Protein AF-A0A2S0RS93-F1 (afdb_monomer_lite)

Organism: NCBI:txid29507

Sequence (144 aa):
AGWAVIMDFFNPFSQIWYHALFYFVIYTTLIIFFAYFYTAIQFNPAELAENLKKYGGFIPGIRPGSHTKEYIEKVLNRITLPGAMFLAGLALAPYIIIKFLDLSSNSGGGSLVYTFGGTSLLIMVGVALETLKQIESQLLMRNY

pLDDT: mean 77.92, std 14.21, range [40.06, 94.56]

Foldseek 3Di:
DVVVVVVLLLDCPRPDPVSVVVNLVVLLVVLLVVLVVVLCVVDPLQVVLVVCVVVVHDDPPADRHPRSSVVVVVVSVVVSVVVSVVVSVLQCVLVVVCVVVVLVDDDDCSVVCVVCGHPVVVVVVVVVVVVVVVVVVVVVVVVD

InterPro domains:
  IPR002208 SecY/SEC61-alpha family [PF00344] (9-132)
  IPR002208 SecY/SEC61-alpha family [PTHR10906] (7-136)
  IPR023201 SecY domain superfamily [G3DSA:1.10.3370.10] (1-144)
  IPR023201 SecY domain superfamily [SSF103491] (13-139)

Structure (mmCIF, N/CA/C/O backbone):
data_AF-A0A2S0RS93-F1
#
_entry.id   AF-A0A2S0RS93-F1
#
loop_
_atom_site.group_PDB
_atom_site.id
_atom_site.type_symbol
_atom_site.label_atom_id
_atom_site.label_alt_id
_atom_site.label_comp_id
_atom_site.label_asym_id
_atom_site.label_entity_id
_atom_site.label_seq_id
_atom_site.pdbx_PDB_ins_code
_atom_site.Cartn_x
_atom_site.Cartn_y
_atom_site.Cartn_z
_atom_site.occupancy
_atom_site.B_iso_or_equiv
_atom_site.auth_seq_id
_atom_site.auth_comp_id
_atom_site.auth_asym_id
_atom_site.auth_atom_id
_atom_site.pdbx_PDB_model_num
ATOM 1 N N . ALA A 1 1 ? 21.939 -20.697 -26.285 1.00 57.50 1 ALA A N 1
ATOM 2 C CA . ALA A 1 1 ? 20.789 -20.168 -27.050 1.00 57.50 1 ALA A CA 1
ATOM 3 C C . ALA A 1 1 ? 19.521 -20.020 -26.193 1.00 57.50 1 ALA A C 1
ATOM 5 O O . ALA A 1 1 ? 18.972 -18.933 -26.181 1.00 57.50 1 ALA A O 1
ATOM 6 N N . GLY A 1 2 ? 19.082 -21.035 -25.429 1.00 65.12 2 GLY A N 1
ATOM 7 C CA . GLY A 1 2 ? 17.804 -20.978 -24.683 1.00 65.12 2 GLY A CA 1
ATOM 8 C C . GLY A 1 2 ? 17.683 -19.892 -23.598 1.00 65.12 2 GLY A C 1
ATOM 9 O O . GLY A 1 2 ? 16.643 -19.256 -23.493 1.00 65.12 2 GLY A O 1
ATOM 10 N N . TRP A 1 3 ? 18.752 -19.610 -22.844 1.00 58.72 3 TRP A N 1
ATOM 11 C CA . TRP A 1 3 ? 18.740 -18.574 -21.797 1.00 58.72 3 TRP A CA 1
ATOM 12 C C . TRP A 1 3 ? 18.515 -17.150 -22.323 1.00 58.72 3 TRP A C 1
ATOM 14 O O . TRP A 1 3 ? 17.878 -16.352 -21.647 1.00 58.72 3 TRP A O 1
ATOM 24 N N . ALA A 1 4 ? 18.981 -16.839 -23.536 1.00 64.44 4 ALA A N 1
ATOM 25 C CA . ALA A 1 4 ? 18.767 -15.531 -24.155 1.00 64.44 4 ALA A CA 1
ATOM 26 C C . ALA A 1 4 ? 17.297 -15.326 -24.557 1.00 64.44 4 ALA A C 1
ATOM 28 O O . ALA A 1 4 ? 16.749 -14.258 -24.334 1.00 64.44 4 ALA A O 1
ATOM 29 N N . VAL A 1 5 ? 16.632 -16.380 -25.046 1.00 64.12 5 VAL A N 1
ATOM 30 C CA . VAL A 1 5 ? 15.200 -16.342 -25.398 1.00 64.12 5 VAL A CA 1
ATOM 31 C C . VAL A 1 5 ? 14.333 -16.137 -24.155 1.00 64.12 5 VAL A C 1
ATOM 33 O O . VAL A 1 5 ? 13.355 -15.400 -24.198 1.00 64.12 5 VAL A O 1
ATOM 36 N N . ILE A 1 6 ? 14.709 -16.756 -23.031 1.00 62.94 6 ILE A N 1
ATOM 37 C CA . ILE A 1 6 ? 14.033 -16.548 -21.744 1.00 62.94 6 ILE A CA 1
ATOM 38 C C . ILE A 1 6 ? 14.220 -15.096 -21.286 1.00 62.94 6 ILE A C 1
ATOM 40 O O . ILE A 1 6 ? 13.247 -14.442 -20.927 1.00 62.94 6 ILE A O 1
ATOM 44 N N . MET A 1 7 ? 15.443 -14.565 -21.350 1.00 63.34 7 MET A N 1
ATOM 45 C CA . MET A 1 7 ? 15.711 -13.166 -20.998 1.00 63.34 7 MET A CA 1
ATOM 46 C C . MET A 1 7 ? 14.948 -12.180 -21.895 1.00 63.34 7 MET A C 1
ATOM 48 O O . MET A 1 7 ? 14.391 -11.215 -21.381 1.00 63.34 7 MET A O 1
ATOM 52 N N . ASP A 1 8 ? 14.851 -12.444 -23.201 1.00 62.16 8 ASP A N 1
ATOM 53 C CA . ASP A 1 8 ? 14.089 -11.614 -24.145 1.00 62.16 8 ASP A CA 1
ATOM 54 C C . ASP A 1 8 ? 12.574 -11.686 -23.913 1.00 62.16 8 ASP A C 1
ATOM 56 O O . ASP A 1 8 ? 11.869 -10.696 -24.119 1.00 62.16 8 ASP A O 1
ATOM 60 N N . PHE A 1 9 ? 12.062 -12.828 -23.446 1.00 60.66 9 PHE A N 1
ATOM 61 C CA . PHE A 1 9 ? 10.652 -12.994 -23.089 1.00 60.66 9 PHE A CA 1
ATOM 62 C C . PHE A 1 9 ? 10.271 -12.210 -21.823 1.00 60.66 9 PHE A C 1
ATOM 64 O O . PHE A 1 9 ? 9.172 -11.665 -21.741 1.00 60.66 9 PHE A O 1
ATOM 71 N N . PHE A 1 10 ? 11.187 -12.107 -20.854 1.00 60.75 10 PHE A N 1
ATOM 72 C CA . PHE A 1 10 ? 11.000 -11.329 -19.623 1.00 60.75 10 PHE A CA 1
ATOM 73 C C . PHE A 1 10 ? 11.491 -9.878 -19.733 1.00 60.75 10 PHE A C 1
ATOM 75 O O . PHE A 1 10 ? 11.552 -9.183 -18.721 1.00 60.75 10 PHE A O 1
ATOM 82 N N . ASN A 1 11 ? 11.831 -9.400 -20.934 1.00 61.53 11 ASN A N 1
ATOM 83 C CA . ASN A 1 11 ? 12.332 -8.045 -21.119 1.00 61.53 11 ASN A CA 1
ATOM 84 C C . ASN A 1 11 ? 11.179 -7.038 -21.357 1.00 61.53 11 ASN A C 1
ATOM 86 O O . ASN A 1 11 ? 10.555 -7.059 -22.429 1.00 61.53 11 ASN A O 1
ATOM 90 N N . PRO A 1 12 ? 10.924 -6.102 -20.419 1.00 59.16 12 PRO A N 1
ATOM 91 C CA . PRO A 1 12 ? 9.889 -5.071 -20.557 1.00 59.16 12 PRO A CA 1
ATOM 92 C C . PRO A 1 12 ? 10.198 -4.021 -21.641 1.00 59.16 12 PRO A C 1
ATOM 94 O O . PRO A 1 12 ? 9.307 -3.259 -22.021 1.00 59.16 12 PRO A O 1
ATOM 97 N N . PHE A 1 13 ? 11.429 -3.994 -22.163 1.00 58.19 13 PHE A N 1
ATOM 98 C CA . PHE A 1 13 ? 11.888 -3.106 -23.238 1.00 58.19 13 PHE A CA 1
ATOM 99 C C . PHE A 1 13 ? 12.036 -3.818 -24.594 1.00 58.19 13 PHE A C 1
ATOM 101 O O . PHE A 1 13 ? 12.618 -3.260 -25.524 1.00 58.19 13 PHE A O 1
ATOM 108 N N . SER A 1 14 ? 11.529 -5.049 -24.735 1.00 59.25 14 SER A N 1
ATOM 109 C CA . SER A 1 14 ? 11.558 -5.743 -26.027 1.00 59.25 14 SER A CA 1
ATOM 110 C C . SER A 1 14 ? 10.720 -4.997 -27.082 1.00 59.25 14 SER A C 1
ATOM 112 O O . SER A 1 14 ? 9.616 -4.523 -26.817 1.00 59.25 14 SER A O 1
ATOM 114 N N . GLN A 1 15 ? 11.239 -4.912 -28.313 1.00 57.59 15 GLN A N 1
ATOM 115 C CA . GLN A 1 15 ? 10.589 -4.258 -29.467 1.00 57.59 15 GLN A CA 1
ATOM 116 C C . GLN A 1 15 ? 9.306 -4.987 -29.935 1.00 57.59 15 GLN A C 1
ATOM 118 O O . GLN A 1 15 ? 8.586 -4.515 -30.814 1.00 57.59 15 GLN A O 1
ATOM 123 N N . ILE A 1 16 ? 9.008 -6.155 -29.352 1.00 61.47 16 ILE A N 1
ATOM 124 C CA . ILE A 1 16 ? 7.870 -7.013 -29.686 1.00 61.47 16 ILE A CA 1
ATOM 125 C C . ILE A 1 16 ? 6.766 -6.772 -28.649 1.00 61.47 16 ILE A C 1
ATOM 127 O O . ILE A 1 16 ? 6.814 -7.273 -27.527 1.00 61.47 16 ILE A O 1
ATOM 131 N N . TRP A 1 17 ? 5.735 -6.024 -29.045 1.00 58.16 17 TRP A N 1
ATOM 132 C CA . TRP A 1 17 ? 4.641 -5.571 -28.175 1.00 58.16 17 TRP A CA 1
ATOM 133 C C . TRP A 1 17 ? 3.927 -6.689 -27.388 1.00 58.16 17 TRP A C 1
ATOM 135 O O . TRP A 1 17 ? 3.468 -6.449 -26.272 1.00 58.16 17 TRP A O 1
ATOM 145 N N . TYR A 1 18 ? 3.873 -7.915 -27.923 1.00 63.97 18 TYR A N 1
ATOM 146 C CA . TYR A 1 18 ? 3.248 -9.062 -27.252 1.00 63.97 18 TYR A CA 1
ATOM 147 C C . TYR A 1 18 ? 4.013 -9.539 -26.005 1.00 63.97 18 TYR A C 1
ATOM 149 O O . TYR A 1 18 ? 3.377 -9.903 -25.017 1.00 63.97 18 TYR A O 1
ATOM 157 N N . HIS A 1 19 ? 5.351 -9.498 -26.002 1.00 67.62 19 HIS A N 1
ATOM 158 C CA . HIS A 1 19 ? 6.151 -9.924 -24.844 1.00 67.62 19 HIS A CA 1
ATOM 159 C C . HIS A 1 19 ? 6.073 -8.903 -23.701 1.00 67.62 19 HIS A C 1
ATOM 161 O O . HIS A 1 19 ? 5.880 -9.276 -22.545 1.00 67.62 19 HIS A O 1
ATOM 167 N N . ALA A 1 20 ? 6.108 -7.607 -24.028 1.00 66.12 20 ALA A N 1
ATOM 168 C CA . ALA A 1 20 ? 5.965 -6.539 -23.041 1.00 66.12 20 ALA A CA 1
ATOM 169 C C . ALA A 1 20 ? 4.584 -6.554 -22.354 1.00 66.12 20 ALA A C 1
ATOM 171 O O . ALA A 1 20 ? 4.502 -6.423 -21.133 1.00 66.12 20 ALA A O 1
ATOM 172 N N . LEU A 1 21 ? 3.494 -6.761 -23.108 1.00 71.81 21 LEU A N 1
ATOM 173 C CA . LEU A 1 21 ? 2.149 -6.877 -22.527 1.00 71.81 21 LEU A CA 1
ATOM 174 C C . LEU A 1 21 ? 2.015 -8.102 -21.618 1.00 71.81 21 LEU A C 1
ATOM 176 O O . LEU A 1 21 ? 1.443 -7.992 -20.535 1.00 71.81 21 LEU A O 1
ATOM 180 N N . PHE A 1 22 ? 2.567 -9.248 -22.020 1.00 78.44 22 PHE A N 1
ATOM 181 C CA . PHE A 1 22 ? 2.538 -10.460 -21.202 1.00 78.44 22 PHE A CA 1
ATOM 182 C C . PHE A 1 22 ? 3.304 -10.282 -19.882 1.00 78.44 22 PHE A C 1
ATOM 184 O O . PHE A 1 22 ? 2.791 -10.641 -18.820 1.00 78.44 22 PHE A O 1
ATOM 191 N N . TYR A 1 23 ? 4.482 -9.646 -19.933 1.00 77.31 23 TYR A N 1
ATOM 192 C CA . TYR A 1 23 ? 5.253 -9.284 -18.744 1.00 77.31 23 TYR A CA 1
ATOM 193 C C . TYR A 1 23 ? 4.446 -8.385 -17.801 1.00 77.31 23 TYR A C 1
ATOM 195 O O . TYR A 1 23 ? 4.324 -8.697 -16.618 1.00 77.31 23 TYR A O 1
ATOM 203 N N . PHE A 1 24 ? 3.840 -7.306 -18.310 1.00 79.12 24 PHE A N 1
ATOM 204 C CA . PHE A 1 24 ? 3.055 -6.394 -17.476 1.00 79.12 24 PHE A CA 1
ATOM 205 C C . PHE A 1 24 ? 1.830 -7.068 -16.854 1.00 79.12 24 PHE A C 1
ATOM 207 O O . PHE A 1 24 ? 1.569 -6.865 -15.672 1.00 79.12 24 PHE A O 1
ATOM 214 N N . VAL A 1 25 ? 1.115 -7.913 -17.600 1.00 85.06 2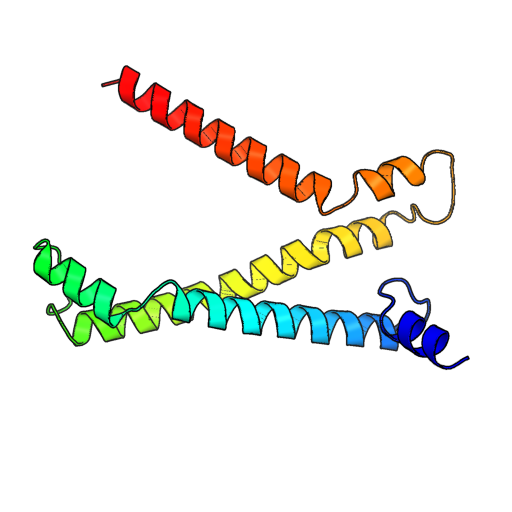5 VAL A N 1
ATOM 215 C CA . VAL A 1 25 ? -0.055 -8.636 -17.078 1.00 85.06 25 VAL A CA 1
ATOM 216 C C . VAL A 1 25 ? 0.341 -9.603 -15.963 1.00 85.06 25 VAL A C 1
ATOM 218 O O . VAL A 1 25 ? -0.300 -9.608 -14.908 1.00 85.06 25 VAL A O 1
ATOM 221 N N . ILE A 1 26 ? 1.406 -10.389 -16.152 1.00 87.06 26 ILE A N 1
ATOM 222 C CA . ILE A 1 26 ? 1.909 -11.294 -15.109 1.00 87.06 26 ILE A CA 1
ATOM 223 C C . ILE A 1 26 ? 2.393 -10.502 -13.900 1.00 87.06 26 ILE A C 1
ATOM 225 O O . ILE A 1 26 ? 2.028 -10.833 -12.773 1.00 87.06 26 ILE A O 1
ATOM 229 N N . TYR A 1 27 ? 3.169 -9.442 -14.121 1.00 83.56 27 TYR A N 1
ATOM 230 C CA . TYR A 1 27 ? 3.735 -8.627 -13.054 1.00 83.56 27 TYR A CA 1
ATOM 231 C C . TYR A 1 27 ? 2.639 -7.953 -12.217 1.00 83.56 27 TYR A C 1
ATOM 233 O O . TYR A 1 27 ? 2.635 -8.074 -10.993 1.00 83.56 27 TYR A O 1
ATOM 241 N N . THR A 1 28 ? 1.641 -7.334 -12.854 1.00 87.31 28 THR A N 1
ATOM 242 C CA . THR A 1 28 ? 0.482 -6.744 -12.168 1.00 87.31 28 THR A CA 1
ATOM 243 C C . THR A 1 28 ? -0.351 -7.791 -11.432 1.00 87.31 28 THR A C 1
ATOM 245 O O . THR A 1 28 ? -0.740 -7.557 -10.288 1.00 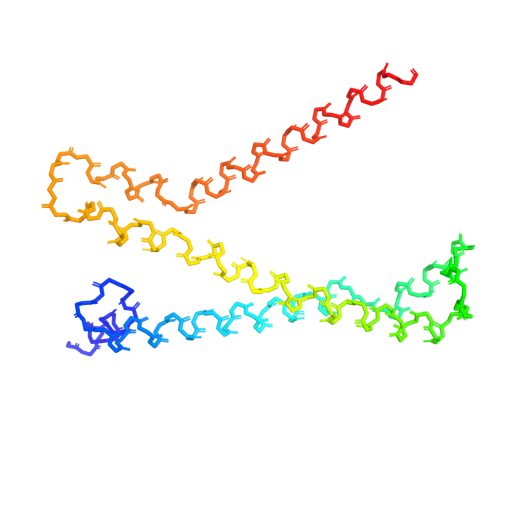87.31 28 THR A O 1
ATOM 248 N N . THR A 1 29 ? -0.600 -8.955 -12.039 1.00 90.75 29 THR A N 1
ATOM 249 C CA . THR A 1 29 ? -1.349 -10.042 -11.383 1.00 90.75 29 THR A CA 1
ATOM 250 C C . THR A 1 29 ? -0.621 -10.532 -10.136 1.00 90.75 29 THR A C 1
ATOM 252 O O . THR A 1 29 ? -1.240 -10.707 -9.086 1.00 90.75 29 THR A O 1
ATOM 255 N N . LEU A 1 30 ? 0.700 -10.697 -10.225 1.00 91.25 30 LEU A N 1
ATOM 256 C CA . LEU A 1 30 ? 1.532 -11.124 -9.109 1.00 91.25 30 LEU A CA 1
ATOM 257 C C . LEU A 1 30 ? 1.515 -10.079 -7.982 1.00 91.25 30 LEU A C 1
ATOM 259 O O . LEU A 1 30 ? 1.339 -10.443 -6.822 1.00 91.25 30 LEU A O 1
ATOM 263 N N . ILE A 1 31 ? 1.598 -8.786 -8.316 1.00 90.00 31 ILE A N 1
ATOM 264 C CA . ILE A 1 31 ? 1.481 -7.693 -7.338 1.00 90.00 31 ILE A CA 1
ATOM 265 C C . ILE A 1 31 ? 0.130 -7.737 -6.620 1.00 90.00 31 ILE A C 1
ATOM 267 O O . ILE A 1 31 ? 0.096 -7.668 -5.392 1.00 90.00 31 ILE A O 1
ATOM 271 N N . ILE A 1 32 ? -0.978 -7.879 -7.353 1.00 90.50 32 ILE A N 1
ATOM 272 C CA . ILE A 1 32 ? -2.317 -7.940 -6.752 1.00 90.50 32 ILE A CA 1
ATOM 273 C C . ILE A 1 32 ? -2.440 -9.170 -5.847 1.00 90.50 32 ILE A C 1
ATOM 275 O O . ILE A 1 32 ? -2.908 -9.049 -4.715 1.00 90.50 32 ILE A O 1
ATOM 279 N N . PHE A 1 33 ? -1.970 -10.332 -6.302 1.00 92.62 33 PHE A N 1
ATOM 280 C CA . PHE A 1 33 ? -1.980 -11.561 -5.512 1.00 92.62 33 PHE A CA 1
ATOM 281 C C . PHE A 1 33 ? -1.206 -11.403 -4.196 1.00 92.62 33 PHE A C 1
ATOM 283 O O . PHE A 1 33 ? -1.748 -11.672 -3.122 1.00 92.62 33 PHE A O 1
ATOM 290 N N . PHE A 1 34 ? 0.032 -10.907 -4.255 1.00 91.19 34 PHE A N 1
ATOM 291 C CA . PHE A 1 34 ? 0.845 -10.703 -3.056 1.00 91.19 34 PHE A CA 1
ATOM 292 C C . PHE A 1 34 ? 0.302 -9.600 -2.149 1.00 91.19 34 PHE A C 1
ATOM 294 O O . PHE A 1 34 ? 0.404 -9.731 -0.934 1.00 91.19 34 PHE A O 1
ATOM 301 N N . ALA A 1 35 ? -0.316 -8.549 -2.692 1.00 90.56 35 ALA A N 1
ATOM 302 C CA . ALA A 1 35 ? -0.957 -7.515 -1.883 1.00 90.56 35 ALA A CA 1
ATOM 303 C C . ALA A 1 35 ? -2.132 -8.084 -1.065 1.00 90.56 35 ALA A C 1
ATOM 305 O O . ALA A 1 35 ? -2.236 -7.826 0.138 1.00 90.56 35 ALA A O 1
ATOM 306 N N . TYR A 1 36 ? -2.983 -8.914 -1.677 1.00 89.94 36 TYR A N 1
ATOM 307 C CA . TYR A 1 36 ? -4.058 -9.615 -0.964 1.00 89.94 36 TYR A CA 1
ATOM 308 C C . TYR A 1 36 ? -3.517 -10.593 0.079 1.00 89.94 36 TYR A C 1
ATOM 310 O O . TYR A 1 36 ? -3.996 -10.624 1.211 1.00 89.94 36 TYR A O 1
ATOM 318 N N . PHE A 1 37 ? -2.486 -11.356 -0.274 1.00 89.94 37 PHE A N 1
ATOM 319 C CA . PHE A 1 37 ? -1.874 -12.311 0.642 1.00 89.94 37 PHE A CA 1
ATOM 320 C C . PHE A 1 37 ? -1.223 -11.622 1.852 1.00 89.94 37 PHE A C 1
ATOM 322 O O . PHE A 1 37 ? -1.458 -12.012 2.995 1.00 89.94 37 PHE A O 1
ATOM 329 N N . TYR A 1 38 ? -0.460 -10.552 1.616 1.00 90.56 38 TYR A N 1
ATOM 330 C CA . TYR A 1 38 ? 0.183 -9.768 2.668 1.00 90.56 38 TYR A CA 1
ATOM 331 C C . TYR A 1 38 ? -0.843 -9.114 3.597 1.00 90.56 38 TYR A C 1
ATOM 333 O O . TYR A 1 38 ? -0.712 -9.207 4.815 1.00 90.56 38 TYR A O 1
ATOM 341 N N . THR A 1 39 ? -1.896 -8.502 3.043 1.00 89.25 39 THR A N 1
ATOM 342 C CA . THR A 1 39 ? -2.948 -7.878 3.861 1.00 89.25 39 THR A CA 1
ATOM 343 C C . THR A 1 39 ? -3.704 -8.891 4.721 1.00 89.25 39 THR A C 1
ATOM 345 O O . THR A 1 39 ? -3.968 -8.593 5.883 1.00 89.25 39 THR A O 1
ATOM 348 N N . ALA A 1 40 ? -3.987 -10.093 4.212 1.00 86.62 40 ALA A N 1
ATOM 349 C CA . ALA A 1 40 ? -4.656 -11.144 4.980 1.00 86.62 40 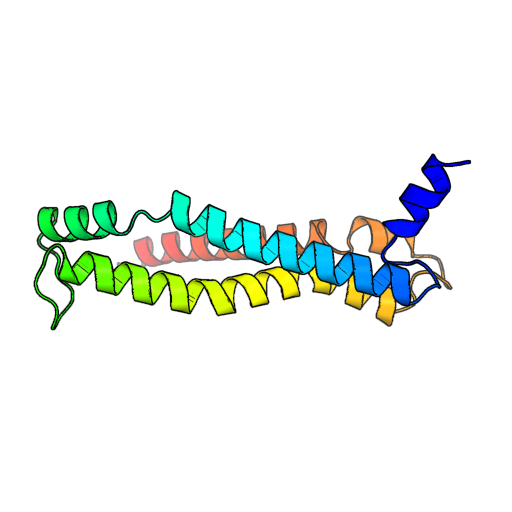ALA A CA 1
ATOM 350 C C . ALA A 1 40 ? -3.801 -11.700 6.134 1.00 86.62 40 ALA A C 1
ATOM 352 O O . ALA A 1 40 ? -4.340 -12.025 7.190 1.00 86.62 40 ALA A O 1
ATOM 353 N N . ILE A 1 41 ? -2.478 -11.802 5.952 1.00 89.06 41 ILE A N 1
ATOM 354 C CA . ILE A 1 41 ? -1.557 -12.251 7.011 1.00 89.06 41 ILE A CA 1
ATOM 355 C C . ILE A 1 41 ? -1.341 -11.155 8.054 1.00 89.06 41 ILE A C 1
ATOM 357 O O . ILE A 1 41 ? -1.354 -11.435 9.250 1.00 89.06 41 ILE A O 1
ATOM 361 N N . GLN A 1 42 ? -1.138 -9.915 7.610 1.00 89.00 42 GLN A N 1
ATOM 362 C CA . GLN A 1 42 ? -0.826 -8.798 8.498 1.00 89.00 42 GLN A CA 1
ATOM 363 C C . GLN A 1 42 ? -2.038 -8.361 9.332 1.00 89.00 42 GLN A C 1
ATOM 365 O O . GLN A 1 42 ? -1.884 -7.957 10.483 1.00 89.00 42 GLN A O 1
ATOM 370 N N . PHE A 1 43 ? -3.242 -8.420 8.757 1.00 87.81 43 PHE A N 1
ATOM 371 C CA . PHE A 1 43 ? -4.472 -7.983 9.408 1.00 87.81 43 PHE A CA 1
ATOM 372 C C . PHE A 1 43 ? -5.412 -9.163 9.615 1.00 87.81 43 PHE A C 1
ATOM 374 O O . PHE A 1 43 ? -6.228 -9.473 8.751 1.00 87.81 43 PHE A O 1
ATOM 381 N N . ASN A 1 44 ? -5.347 -9.785 10.793 1.00 89.56 44 ASN A N 1
ATOM 382 C CA . ASN A 1 44 ? -6.316 -10.798 11.198 1.00 89.56 44 ASN A CA 1
ATOM 383 C C . ASN A 1 44 ? -7.611 -10.123 11.710 1.00 89.56 44 ASN A C 1
ATOM 385 O O . ASN A 1 44 ? -7.606 -9.556 12.809 1.00 89.56 44 ASN A O 1
ATOM 389 N N . PRO A 1 45 ? -8.745 -10.185 10.977 1.00 87.56 45 PRO A N 1
ATOM 390 C CA . PRO A 1 45 ? -9.978 -9.492 11.366 1.00 87.56 45 PRO A CA 1
ATOM 391 C C . PRO A 1 45 ? -10.570 -10.026 12.674 1.00 87.56 45 PRO A C 1
ATOM 393 O O . PRO A 1 45 ? -11.247 -9.290 13.393 1.00 87.56 45 PRO A O 1
ATOM 396 N N . ALA A 1 46 ? -10.331 -11.307 12.982 1.00 89.38 46 ALA A N 1
ATOM 397 C CA . ALA A 1 46 ? -10.820 -11.928 14.208 1.00 89.38 46 ALA A CA 1
ATOM 398 C C . ALA A 1 46 ? -10.086 -11.367 15.429 1.00 89.38 46 ALA A C 1
ATOM 400 O O . ALA A 1 46 ? -10.725 -10.941 16.389 1.00 89.38 46 ALA A O 1
ATOM 401 N N . GLU A 1 47 ? -8.760 -11.293 15.345 1.00 90.06 47 GLU A N 1
ATOM 402 C CA . GLU A 1 47 ? -7.914 -10.756 16.408 1.00 90.06 47 GLU A CA 1
ATOM 403 C C . GLU A 1 47 ? -8.155 -9.254 16.615 1.00 90.06 47 GLU A C 1
ATOM 405 O O . GLU A 1 47 ? -8.269 -8.787 17.745 1.00 90.06 47 GLU A O 1
ATOM 410 N N . LEU A 1 48 ? -8.333 -8.489 15.532 1.00 88.94 48 LEU A N 1
ATOM 411 C CA . LEU A 1 48 ? -8.699 -7.069 15.595 1.00 88.94 48 LEU A CA 1
ATOM 412 C C . LEU A 1 48 ? -10.036 -6.836 16.311 1.00 88.94 48 LEU A C 1
ATOM 414 O O . LEU A 1 48 ? -10.138 -5.947 17.158 1.00 88.94 48 LEU A O 1
ATOM 418 N N . ALA A 1 49 ? -11.058 -7.634 15.994 1.00 87.88 49 ALA A N 1
ATOM 419 C CA . ALA A 1 49 ? -12.365 -7.537 16.641 1.00 87.88 49 ALA A CA 1
ATOM 420 C C . ALA A 1 49 ? -12.305 -7.917 18.132 1.00 87.88 49 ALA A C 1
ATOM 422 O O . ALA A 1 49 ? -12.972 -7.289 18.960 1.00 87.88 49 ALA A O 1
ATOM 423 N N . GLU A 1 50 ? -11.500 -8.921 18.484 1.00 89.44 50 GLU A N 1
ATOM 424 C CA . GLU A 1 50 ? -11.302 -9.344 19.870 1.00 89.44 50 GLU A CA 1
ATOM 425 C C . GLU A 1 50 ? -10.518 -8.305 20.678 1.00 89.44 50 GLU A C 1
ATOM 427 O O . GLU A 1 50 ? -10.935 -7.943 21.782 1.00 89.44 50 GLU A O 1
ATOM 432 N N . ASN A 1 51 ? -9.452 -7.748 20.098 1.00 90.00 51 ASN A N 1
ATOM 433 C CA . ASN A 1 51 ? -8.696 -6.650 20.689 1.00 90.00 51 ASN A CA 1
ATOM 434 C C . ASN A 1 51 ? -9.599 -5.436 20.938 1.00 90.00 51 ASN A C 1
ATOM 436 O O . ASN A 1 51 ? -9.630 -4.933 22.058 1.00 90.00 51 ASN A O 1
ATOM 440 N N . LEU A 1 52 ? -10.412 -5.014 19.962 1.00 87.75 52 LEU A N 1
ATOM 441 C CA . LEU A 1 52 ? -11.370 -3.914 20.153 1.00 87.75 52 LEU A CA 1
ATOM 442 C C . LEU A 1 52 ? -12.292 -4.159 21.352 1.00 87.75 52 LEU A C 1
ATOM 444 O O . LEU A 1 52 ? -12.405 -3.299 22.224 1.00 87.75 52 LEU A O 1
ATOM 448 N N . LYS A 1 53 ? -12.871 -5.361 21.452 1.00 85.25 53 LYS A N 1
ATOM 449 C CA . LYS A 1 53 ? -13.719 -5.743 22.587 1.00 85.25 53 LYS A CA 1
ATOM 450 C C . LYS A 1 53 ? -12.954 -5.706 23.917 1.00 85.25 53 LYS A C 1
ATOM 452 O O . LYS A 1 53 ? -13.496 -5.222 24.909 1.00 85.25 53 LYS A O 1
ATOM 457 N N . LYS A 1 54 ? -11.712 -6.203 23.949 1.00 87.19 54 LYS A N 1
ATOM 458 C CA . LYS A 1 54 ? -10.858 -6.253 25.150 1.00 87.19 54 LYS A CA 1
ATOM 459 C C . LYS A 1 54 ? -10.443 -4.862 25.639 1.00 87.19 54 LYS A C 1
ATOM 461 O O . LYS A 1 54 ? -10.390 -4.641 26.844 1.00 87.19 54 LYS A O 1
ATOM 466 N N . TYR A 1 55 ? -10.193 -3.929 24.724 1.00 87.69 55 TYR A N 1
ATOM 467 C CA . TYR A 1 55 ? -9.846 -2.537 25.036 1.00 87.69 55 TYR A CA 1
ATOM 468 C C . TYR A 1 55 ? -11.076 -1.630 25.251 1.00 87.69 55 TYR A C 1
ATOM 470 O O . TYR A 1 55 ? -10.927 -0.417 25.363 1.00 87.69 55 TYR A O 1
ATOM 478 N N . GLY A 1 56 ? -12.292 -2.191 25.314 1.00 83.69 56 GLY A N 1
ATOM 479 C CA . GLY A 1 56 ? -13.534 -1.432 25.516 1.00 83.69 56 GLY A CA 1
ATOM 480 C C . GLY A 1 56 ? -13.979 -0.598 24.306 1.00 83.69 56 GLY A C 1
ATOM 481 O O . GLY A 1 56 ? -14.909 0.199 24.420 1.00 83.69 56 GLY A O 1
ATOM 482 N N . GLY A 1 57 ? -13.340 -0.777 23.149 1.00 84.62 57 GLY A N 1
ATOM 483 C CA . GLY A 1 57 ? -13.694 -0.122 21.895 1.00 84.62 57 GLY A CA 1
ATOM 484 C C . GLY A 1 57 ? -14.816 -0.856 21.158 1.00 84.62 57 GLY A C 1
ATOM 485 O O . GLY A 1 57 ? -14.909 -2.084 21.171 1.00 84.62 57 GLY A O 1
ATOM 486 N N . PHE A 1 58 ? -15.674 -0.108 20.468 1.00 85.50 58 PHE A N 1
ATOM 487 C CA . PHE A 1 58 ? -16.702 -0.673 19.598 1.00 85.50 58 PHE A CA 1
ATOM 488 C C . PHE A 1 58 ? -16.923 0.211 18.375 1.00 85.50 58 PHE A C 1
ATOM 490 O O . PHE A 1 58 ? -16.749 1.427 18.424 1.00 85.50 58 PHE A O 1
ATOM 497 N N . ILE A 1 59 ? -17.316 -0.414 17.266 1.00 83.94 59 ILE A N 1
ATOM 498 C CA . ILE A 1 59 ? -17.699 0.305 16.051 1.00 83.94 59 ILE A CA 1
ATOM 499 C C . ILE A 1 59 ? -19.169 0.730 16.211 1.00 83.94 59 ILE A C 1
ATOM 501 O O . ILE A 1 59 ? -20.019 -0.145 16.414 1.00 83.94 59 ILE A O 1
ATOM 505 N N . PRO A 1 60 ? -19.499 2.034 16.139 1.00 79.12 60 PRO A N 1
ATOM 506 C CA . PRO A 1 60 ? -20.876 2.505 16.260 1.00 79.12 60 PRO A CA 1
ATOM 507 C C . PRO A 1 60 ? -21.805 1.792 15.269 1.00 79.12 60 PRO A C 1
ATOM 509 O O . PRO A 1 60 ? -21.495 1.679 14.086 1.00 79.12 60 PRO A O 1
ATOM 512 N N . GLY A 1 61 ? -22.946 1.297 15.754 1.00 82.75 61 GLY A N 1
ATOM 513 C CA . GLY A 1 61 ? -23.944 0.604 14.930 1.00 82.75 61 GLY A CA 1
ATOM 514 C C . GLY A 1 61 ? -23.715 -0.899 14.719 1.00 82.75 61 GLY A C 1
ATOM 515 O O . GLY A 1 61 ? -24.559 -1.540 14.095 1.00 82.75 61 GLY A O 1
ATOM 516 N N . ILE A 1 62 ? -22.640 -1.493 15.256 1.00 84.00 62 ILE A N 1
ATOM 517 C CA . ILE A 1 62 ? -22.325 -2.923 15.089 1.00 84.00 62 ILE A CA 1
ATOM 518 C C . ILE A 1 62 ? -22.102 -3.570 16.458 1.00 84.00 62 ILE A C 1
ATOM 520 O O . ILE A 1 62 ? -21.332 -3.074 17.278 1.00 84.00 62 ILE A O 1
ATOM 524 N N . ARG A 1 63 ? -22.766 -4.702 16.719 1.00 84.06 63 ARG A N 1
ATOM 525 C CA . ARG A 1 63 ? -22.615 -5.430 17.988 1.00 84.06 63 ARG A CA 1
ATOM 526 C C . ARG A 1 63 ? -21.193 -6.021 18.095 1.00 84.06 63 ARG A C 1
ATOM 528 O O . ARG A 1 63 ? -20.781 -6.704 17.155 1.00 84.06 63 ARG A O 1
ATOM 535 N N . PRO A 1 64 ? -20.464 -5.808 19.209 1.00 80.50 64 PRO A N 1
ATOM 536 C CA . PRO A 1 64 ? -19.100 -6.314 19.383 1.00 80.50 64 PRO A CA 1
ATOM 537 C C . PRO A 1 64 ? -18.991 -7.839 19.246 1.00 80.50 64 PRO A C 1
ATOM 539 O O . PRO A 1 64 ? -19.801 -8.577 19.809 1.00 80.50 64 PRO A O 1
ATOM 542 N N . GLY A 1 65 ? -17.959 -8.315 18.542 1.00 83.50 65 GLY A N 1
ATOM 543 C CA . GLY A 1 65 ? -17.667 -9.742 18.348 1.00 83.50 65 GLY A CA 1
ATOM 544 C C . GLY A 1 65 ? -17.747 -10.167 16.880 1.00 83.50 65 GLY A C 1
ATOM 545 O O . GLY A 1 65 ? -17.082 -9.577 16.031 1.00 83.50 65 GLY A O 1
ATOM 546 N N . SER A 1 66 ? -18.564 -11.184 16.573 1.00 86.06 66 SER A N 1
ATOM 547 C CA . SER A 1 66 ? -18.647 -11.776 15.222 1.00 86.06 66 SER A CA 1
ATOM 548 C C . SER A 1 66 ? -19.036 -10.761 14.142 1.00 86.06 66 SER A C 1
ATOM 550 O O . SER A 1 66 ? -18.423 -10.727 13.080 1.00 86.06 66 SER A O 1
ATOM 552 N N . HIS A 1 67 ? -19.997 -9.877 14.428 1.00 88.12 67 HIS A N 1
ATOM 553 C CA . HIS A 1 67 ? -20.423 -8.853 13.468 1.00 88.12 67 HIS A CA 1
ATOM 554 C C . HIS A 1 67 ? -19.342 -7.788 13.222 1.00 88.12 67 HIS A C 1
ATOM 556 O O . HIS A 1 67 ? -19.242 -7.248 12.123 1.00 88.12 67 HIS A O 1
ATOM 562 N N . THR A 1 68 ? -18.500 -7.498 14.221 1.00 88.75 68 THR A N 1
ATOM 563 C CA . THR A 1 68 ? -17.338 -6.611 14.059 1.00 88.75 68 THR A CA 1
ATOM 564 C C . THR A 1 68 ? -16.284 -7.248 13.154 1.00 88.75 68 THR A C 1
ATOM 566 O O . THR A 1 68 ? -15.755 -6.563 12.283 1.00 88.75 68 THR A O 1
ATOM 569 N N . LYS A 1 69 ? -16.025 -8.555 13.302 1.00 89.88 69 LYS A N 1
ATOM 570 C CA . LYS A 1 69 ? -15.111 -9.305 12.426 1.00 89.88 69 LYS A CA 1
ATOM 571 C C . LYS A 1 69 ? -15.564 -9.248 10.964 1.00 89.88 69 LYS A C 1
ATOM 573 O O . LYS A 1 69 ? -14.780 -8.840 10.113 1.00 89.88 69 LYS A O 1
ATOM 578 N N . GLU A 1 70 ? -16.821 -9.602 10.686 1.00 90.69 70 GLU A N 1
ATOM 579 C CA . GLU A 1 70 ? -17.387 -9.580 9.323 1.00 90.69 70 GLU A CA 1
ATOM 580 C C . GLU A 1 70 ? -17.324 -8.184 8.697 1.00 90.69 70 GLU A C 1
ATOM 582 O O . GLU A 1 70 ? -17.027 -8.029 7.511 1.00 90.69 70 GLU A O 1
ATOM 587 N N . TYR A 1 71 ? -17.577 -7.148 9.499 1.00 91.06 71 TYR A N 1
ATOM 588 C CA . TYR A 1 71 ? -17.461 -5.772 9.040 1.00 91.06 71 TYR A CA 1
ATOM 589 C C . TYR A 1 71 ? -16.020 -5.410 8.670 1.00 91.06 71 TYR A C 1
ATOM 591 O O . TYR A 1 71 ? -15.787 -4.899 7.574 1.00 91.06 71 TYR A O 1
ATOM 599 N N . ILE A 1 72 ? -15.056 -5.700 9.549 1.00 90.50 72 ILE A N 1
ATOM 600 C CA . ILE A 1 72 ? -13.633 -5.431 9.301 1.00 90.50 72 ILE A CA 1
ATOM 601 C C . ILE A 1 72 ? -13.160 -6.189 8.059 1.00 90.50 72 ILE A C 1
ATOM 603 O O . ILE A 1 72 ? -12.502 -5.604 7.206 1.00 90.50 72 ILE A O 1
ATOM 607 N N . GLU A 1 73 ? -13.556 -7.449 7.901 1.00 91.38 73 GLU A N 1
ATOM 608 C CA . GLU A 1 73 ? -13.222 -8.266 6.733 1.00 91.38 73 GLU A CA 1
ATOM 609 C C . GLU A 1 73 ? -13.781 -7.670 5.430 1.00 91.38 73 GLU A C 1
ATOM 611 O O . GLU A 1 73 ? -13.065 -7.544 4.432 1.00 91.38 73 GLU A O 1
ATOM 616 N N . LYS A 1 74 ? -15.038 -7.210 5.439 1.00 91.06 74 LYS A N 1
ATOM 617 C CA . LYS A 1 74 ? -15.649 -6.539 4.282 1.00 91.06 74 LYS A CA 1
ATOM 618 C C . LYS A 1 74 ? -14.945 -5.225 3.936 1.00 91.06 74 LYS A C 1
ATOM 620 O O . LYS A 1 74 ? -14.776 -4.911 2.755 1.00 91.06 74 LYS A O 1
ATOM 625 N N . VAL A 1 75 ? -14.554 -4.454 4.949 1.00 91.56 75 VAL A N 1
ATOM 626 C CA . VAL A 1 75 ? -13.831 -3.188 4.777 1.00 91.56 75 VAL A CA 1
ATOM 627 C C . VAL A 1 75 ? -12.431 -3.440 4.222 1.00 91.56 75 VAL A C 1
ATOM 629 O O . VAL A 1 75 ? -12.071 -2.818 3.224 1.00 91.56 75 VAL A O 1
ATOM 632 N N . LEU A 1 76 ? -11.684 -4.388 4.794 1.00 90.50 76 LEU A N 1
ATOM 633 C CA . LEU A 1 76 ? -10.358 -4.780 4.313 1.00 90.50 76 LEU A CA 1
ATOM 634 C C . LEU A 1 76 ? -10.422 -5.199 2.844 1.00 90.50 76 LEU A C 1
ATOM 636 O O . LEU A 1 76 ? -9.734 -4.610 2.020 1.00 90.50 76 LEU A O 1
ATOM 640 N N . ASN A 1 77 ? -11.337 -6.097 2.475 1.00 90.06 77 ASN A N 1
ATOM 641 C CA . ASN A 1 77 ? -11.489 -6.534 1.084 1.00 90.06 77 ASN A CA 1
ATOM 642 C C . ASN A 1 77 ? -11.789 -5.383 0.108 1.00 90.06 77 ASN A C 1
ATOM 644 O O . ASN A 1 77 ? -11.302 -5.388 -1.026 1.00 90.06 77 ASN A O 1
ATOM 648 N N . ARG A 1 78 ? -12.571 -4.382 0.533 1.00 91.00 78 ARG A N 1
ATOM 649 C CA . ARG A 1 78 ? -12.922 -3.225 -0.303 1.00 91.00 78 ARG A CA 1
ATOM 650 C C . ARG A 1 78 ? -11.784 -2.208 -0.421 1.00 91.00 78 ARG A C 1
ATOM 652 O O . ARG A 1 78 ? -11.692 -1.561 -1.458 1.00 91.00 78 ARG A O 1
ATOM 659 N N . ILE A 1 79 ? -10.943 -2.058 0.602 1.00 92.25 79 ILE A N 1
ATOM 660 C CA . ILE A 1 79 ? -9.793 -1.137 0.586 1.00 92.25 79 ILE A CA 1
ATOM 661 C C . ILE A 1 79 ? -8.584 -1.778 -0.114 1.00 92.25 79 ILE A C 1
ATOM 663 O O . ILE A 1 79 ? -7.865 -1.093 -0.845 1.00 92.25 79 ILE A O 1
ATOM 667 N N . THR A 1 80 ? -8.386 -3.090 0.036 1.00 90.88 80 THR A N 1
ATOM 668 C CA . THR A 1 80 ? -7.271 -3.815 -0.588 1.00 90.88 80 THR A CA 1
ATOM 669 C C . THR A 1 80 ? -7.345 -3.786 -2.114 1.00 90.88 80 THR A C 1
ATOM 671 O O . THR A 1 80 ? -6.309 -3.661 -2.756 1.00 90.88 80 THR A O 1
ATOM 674 N N . LEU A 1 81 ? -8.540 -3.819 -2.717 1.00 88.62 81 LEU A N 1
ATOM 675 C CA . LEU A 1 81 ? -8.699 -3.806 -4.179 1.00 88.62 81 LEU A CA 1
ATOM 676 C C . LEU A 1 81 ? -8.119 -2.539 -4.854 1.00 88.62 81 LEU A C 1
ATOM 678 O O . LEU A 1 81 ? -7.229 -2.674 -5.698 1.00 88.62 81 LEU A O 1
ATOM 682 N N . PRO A 1 82 ? -8.541 -1.307 -4.495 1.00 91.75 82 PRO A N 1
ATOM 683 C CA . PRO A 1 82 ? -7.932 -0.089 -5.025 1.00 91.75 82 PRO A CA 1
ATOM 684 C C . PRO A 1 82 ? -6.487 0.102 -4.543 1.00 91.75 82 PRO A C 1
ATOM 686 O O . PRO A 1 82 ? -5.666 0.611 -5.303 1.00 91.75 82 PRO A O 1
ATOM 689 N N . GLY A 1 83 ? -6.144 -0.341 -3.325 1.00 89.88 83 GLY A N 1
ATOM 690 C CA . GLY A 1 83 ? -4.774 -0.267 -2.806 1.00 89.88 83 GLY A CA 1
ATOM 691 C C . GLY A 1 83 ? -3.783 -1.098 -3.624 1.00 89.88 83 GLY A C 1
ATOM 692 O O . GLY A 1 83 ? -2.729 -0.600 -4.015 1.00 89.88 83 GLY A O 1
ATOM 693 N N . ALA A 1 84 ? -4.145 -2.337 -3.959 1.00 89.19 84 ALA A N 1
ATOM 694 C CA . ALA A 1 84 ? -3.345 -3.220 -4.803 1.00 89.19 84 ALA A CA 1
ATOM 695 C C . ALA A 1 84 ? -3.212 -2.680 -6.236 1.00 89.19 84 ALA A C 1
ATOM 697 O O . ALA A 1 84 ? -2.131 -2.743 -6.821 1.00 89.19 84 ALA A O 1
ATOM 698 N N . MET A 1 85 ? -4.283 -2.096 -6.786 1.00 89.56 85 MET A N 1
ATOM 699 C CA . MET A 1 85 ? -4.256 -1.454 -8.104 1.00 89.56 85 MET A CA 1
ATOM 700 C C . MET A 1 85 ? -3.328 -0.229 -8.123 1.00 89.56 85 MET A C 1
ATOM 702 O O . MET A 1 85 ? -2.550 -0.058 -9.062 1.00 89.56 85 MET A O 1
ATOM 706 N N . PHE A 1 86 ? -3.352 0.589 -7.070 1.00 89.12 86 PHE A N 1
ATOM 707 C CA . PHE A 1 86 ? -2.438 1.720 -6.920 1.00 89.12 86 PHE A CA 1
ATOM 708 C C . PHE A 1 86 ? -0.979 1.264 -6.775 1.00 89.12 86 PHE A C 1
ATOM 710 O O . PHE A 1 86 ? -0.093 1.822 -7.423 1.00 89.12 86 PHE A O 1
ATOM 717 N N . LEU A 1 87 ? -0.728 0.210 -5.992 1.00 87.56 87 LEU A N 1
ATOM 718 C CA . LEU A 1 87 ? 0.610 -0.363 -5.820 1.00 87.56 87 LEU A CA 1
ATOM 719 C C . LEU A 1 87 ? 1.166 -0.912 -7.143 1.00 87.56 87 LEU A C 1
ATOM 721 O O . LEU A 1 87 ? 2.327 -0.674 -7.478 1.00 87.56 87 LEU A O 1
ATOM 725 N N . ALA A 1 88 ? 0.324 -1.592 -7.925 1.00 86.88 88 ALA A N 1
ATOM 726 C CA . ALA A 1 88 ? 0.676 -2.038 -9.268 1.00 86.88 88 ALA A CA 1
ATOM 727 C C . ALA A 1 88 ? 0.993 -0.852 -10.192 1.00 86.88 88 ALA A C 1
ATOM 729 O O . ALA A 1 88 ? 1.980 -0.897 -10.923 1.00 86.88 88 ALA A O 1
ATOM 730 N N . GLY A 1 89 ? 0.217 0.232 -10.114 1.00 86.81 89 GLY A N 1
ATOM 731 C CA . GLY A 1 89 ? 0.493 1.474 -10.835 1.00 86.81 89 GLY A CA 1
ATOM 732 C C . GLY A 1 89 ? 1.853 2.081 -10.477 1.00 86.81 89 GLY A C 1
ATOM 733 O O . GLY A 1 89 ? 2.630 2.400 -11.374 1.00 86.81 89 GLY A O 1
ATOM 734 N N . LEU A 1 90 ? 2.187 2.174 -9.187 1.00 84.56 90 LEU A N 1
ATOM 735 C CA . LEU A 1 90 ? 3.491 2.666 -8.723 1.00 84.56 90 LEU A CA 1
ATOM 736 C C . LEU A 1 90 ? 4.658 1.793 -9.197 1.00 84.56 90 LEU A C 1
ATOM 738 O O . LEU A 1 90 ? 5.702 2.320 -9.574 1.00 84.56 90 LEU A O 1
ATOM 742 N N . ALA A 1 91 ? 4.481 0.473 -9.215 1.00 80.19 91 ALA A N 1
ATOM 743 C CA . ALA A 1 91 ? 5.505 -0.450 -9.697 1.00 80.19 91 ALA A CA 1
ATOM 744 C C . ALA A 1 91 ? 5.738 -0.337 -11.216 1.00 80.19 91 ALA A C 1
ATOM 746 O O . ALA A 1 91 ? 6.854 -0.554 -11.689 1.00 80.19 91 ALA A O 1
ATOM 747 N N . LEU A 1 92 ? 4.699 0.012 -11.982 1.00 78.75 92 LEU A N 1
ATOM 748 C CA . LEU A 1 92 ? 4.768 0.213 -13.434 1.00 78.75 92 LEU A CA 1
ATOM 749 C C . LEU A 1 92 ? 5.202 1.628 -13.836 1.00 78.75 92 LEU A C 1
ATOM 751 O O . LEU A 1 92 ? 5.778 1.805 -14.910 1.00 78.75 92 LEU A O 1
ATOM 755 N N . ALA A 1 93 ? 4.960 2.626 -12.987 1.00 78.75 93 ALA A N 1
ATOM 756 C CA . ALA A 1 93 ? 5.293 4.025 -13.236 1.00 78.75 93 ALA A CA 1
ATOM 757 C C . ALA A 1 93 ? 6.733 4.252 -13.748 1.00 78.75 93 ALA A C 1
ATOM 759 O O . ALA A 1 93 ? 6.873 4.902 -14.785 1.00 78.75 93 ALA A O 1
ATOM 760 N N . PRO A 1 94 ? 7.803 3.705 -13.131 1.00 72.06 94 PRO A N 1
ATOM 761 C CA . PRO A 1 94 ? 9.161 3.933 -13.627 1.00 72.06 94 PRO A CA 1
ATOM 762 C C . PRO A 1 94 ? 9.392 3.326 -15.019 1.00 72.06 94 PRO A C 1
ATOM 764 O O . PRO A 1 94 ? 10.023 3.959 -15.862 1.00 72.06 94 PRO A O 1
ATOM 767 N N . TYR A 1 95 ? 8.825 2.147 -15.308 1.00 72.25 95 TYR A N 1
ATOM 768 C CA . TYR A 1 95 ? 8.925 1.517 -16.632 1.00 72.25 95 TYR A CA 1
ATOM 769 C C . TYR A 1 95 ? 8.275 2.367 -17.721 1.00 72.25 95 TYR A C 1
ATOM 771 O O . TYR A 1 95 ? 8.831 2.526 -18.807 1.00 72.25 95 TYR A O 1
ATOM 779 N N . ILE A 1 96 ? 7.105 2.930 -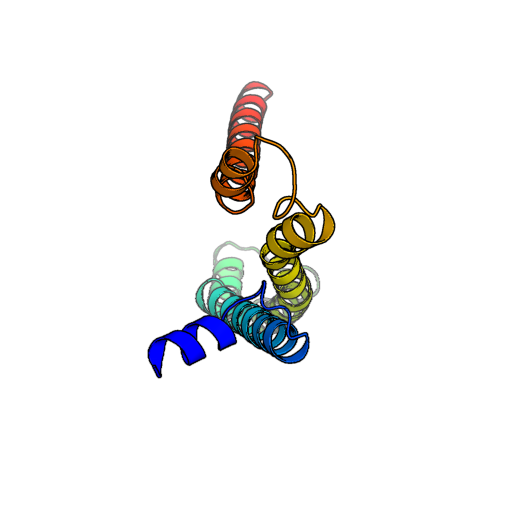17.419 1.00 71.88 96 ILE A N 1
ATOM 780 C CA . ILE A 1 96 ? 6.367 3.805 -18.330 1.00 71.88 96 ILE A CA 1
ATOM 781 C C . ILE A 1 96 ? 7.165 5.090 -18.575 1.00 71.88 96 ILE A C 1
ATOM 783 O O . ILE A 1 96 ? 7.373 5.460 -19.726 1.00 71.88 96 ILE A O 1
ATOM 787 N N . ILE A 1 97 ? 7.676 5.733 -17.522 1.00 70.75 97 ILE A N 1
ATOM 788 C CA . ILE A 1 97 ? 8.451 6.979 -17.624 1.00 70.75 97 ILE A CA 1
ATOM 789 C C . ILE A 1 97 ? 9.713 6.782 -18.476 1.00 70.75 97 ILE A C 1
ATOM 791 O O . ILE A 1 97 ? 9.957 7.568 -19.388 1.00 70.75 97 ILE A O 1
ATOM 795 N N . ILE A 1 98 ? 10.478 5.712 -18.237 1.00 68.31 98 ILE A N 1
ATOM 796 C CA . ILE A 1 98 ? 11.703 5.412 -18.999 1.00 68.31 98 ILE A CA 1
ATOM 797 C C . ILE A 1 98 ? 11.381 5.115 -20.472 1.00 68.31 98 ILE A C 1
ATOM 799 O O . ILE A 1 98 ? 12.123 5.540 -21.356 1.00 68.31 98 ILE A O 1
ATOM 803 N N . LYS A 1 99 ? 10.261 4.431 -20.748 1.00 66.94 99 LYS A N 1
ATOM 804 C CA . LYS A 1 99 ? 9.813 4.119 -22.114 1.00 66.94 99 LYS A CA 1
ATOM 805 C C . LYS A 1 99 ? 9.305 5.350 -22.875 1.00 66.94 99 LYS A C 1
ATOM 807 O O . LYS A 1 99 ? 9.570 5.463 -24.064 1.00 66.94 99 LYS A O 1
ATOM 812 N N . PHE A 1 100 ? 8.572 6.254 -22.223 1.00 63.94 100 PHE A N 1
ATOM 813 C CA . PHE A 1 100 ? 8.016 7.454 -22.867 1.00 63.94 100 PHE A CA 1
ATOM 814 C C . PHE A 1 100 ? 9.052 8.553 -23.114 1.00 63.94 100 PHE A C 1
ATOM 816 O O . PHE A 1 100 ? 8.887 9.341 -24.039 1.00 63.94 100 PHE A O 1
ATOM 823 N N . LEU A 1 101 ? 10.096 8.628 -22.290 1.00 63.69 101 LEU A N 1
ATOM 824 C CA . LEU A 1 101 ? 11.104 9.684 -22.376 1.00 63.69 101 LEU A CA 1
ATOM 825 C C . LEU A 1 101 ? 12.294 9.340 -23.297 1.00 63.69 101 LEU A C 1
ATOM 827 O O . LEU A 1 101 ? 13.255 10.101 -23.324 1.00 63.69 101 LEU A O 1
ATOM 831 N N . ASP A 1 102 ? 12.254 8.225 -24.040 1.00 54.22 102 ASP A N 1
ATOM 832 C CA . ASP A 1 102 ? 13.238 7.847 -25.079 1.00 54.22 102 ASP A CA 1
ATOM 833 C C . ASP A 1 102 ? 14.726 7.958 -24.655 1.00 54.22 102 ASP A C 1
ATOM 835 O O . ASP A 1 102 ? 15.639 8.113 -25.472 1.00 54.22 102 ASP A O 1
ATOM 839 N N . LEU A 1 103 ? 15.017 7.822 -23.352 1.00 54.00 103 LEU A N 1
ATOM 840 C CA . LEU A 1 103 ? 16.375 7.979 -22.803 1.00 54.00 103 LEU A CA 1
ATOM 841 C C . LEU A 1 103 ? 17.328 6.844 -23.204 1.00 54.00 103 LEU A C 1
ATOM 843 O O . LEU A 1 103 ? 18.490 6.825 -22.797 1.00 54.00 103 LEU A O 1
ATOM 847 N N . SER A 1 104 ? 16.840 5.879 -23.983 1.00 51.78 104 SER A N 1
ATOM 848 C CA . SER A 1 104 ? 17.640 4.786 -24.513 1.00 51.78 104 SER A CA 1
ATOM 849 C C . SER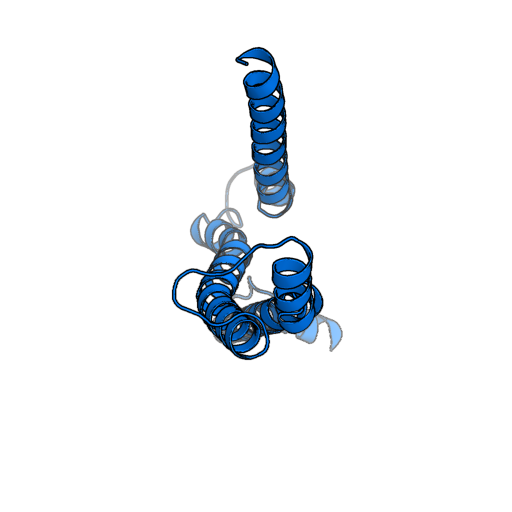 A 1 104 ? 18.439 5.173 -25.763 1.00 51.78 104 SER A C 1
ATOM 851 O O . SER A 1 104 ? 19.326 4.402 -26.129 1.00 51.78 104 SER A O 1
ATOM 853 N N . SER A 1 105 ? 18.161 6.304 -26.435 1.00 48.22 105 SER A N 1
ATOM 854 C CA . SER A 1 105 ? 18.676 6.497 -27.803 1.00 48.22 105 SER A CA 1
ATOM 855 C C . SER A 1 105 ? 19.493 7.750 -28.106 1.00 48.22 105 SER A C 1
ATOM 857 O O . SER A 1 105 ? 20.205 7.698 -29.100 1.00 48.22 105 SER A O 1
ATOM 859 N N . ASN A 1 106 ? 19.517 8.833 -27.319 1.00 50.56 106 ASN A N 1
ATOM 860 C CA . ASN A 1 106 ? 20.420 9.954 -27.642 1.00 50.56 106 ASN A CA 1
ATOM 861 C C . ASN A 1 106 ? 20.805 10.832 -26.441 1.00 50.56 106 ASN A C 1
ATOM 863 O O . ASN A 1 106 ? 19.970 11.188 -25.619 1.00 50.56 106 ASN A O 1
ATOM 867 N N . SER A 1 107 ? 22.073 11.260 -26.441 1.00 40.06 107 SER A N 1
ATOM 868 C CA . SER A 1 107 ? 22.729 12.262 -25.578 1.00 40.06 107 SER A CA 1
ATOM 869 C C . SER A 1 107 ? 23.210 11.815 -24.183 1.00 40.06 107 SER A C 1
ATOM 871 O O . SER A 1 107 ? 22.477 11.835 -23.207 1.00 40.06 107 SER A O 1
ATOM 873 N N . GLY A 1 108 ? 24.497 11.445 -24.091 1.00 43.12 108 GLY A N 1
ATOM 874 C CA . GLY A 1 108 ? 25.475 11.864 -23.060 1.00 43.12 108 GLY A CA 1
ATOM 875 C C . GLY A 1 108 ? 25.236 11.665 -21.549 1.00 43.12 108 GLY A C 1
ATOM 876 O O . GLY A 1 108 ? 26.188 11.821 -20.792 1.00 43.12 108 GLY A O 1
ATOM 877 N N . GLY A 1 109 ? 24.035 11.313 -21.086 1.00 48.88 109 GLY A N 1
ATOM 878 C CA . GLY A 1 109 ? 23.644 11.253 -19.669 1.00 48.88 109 GLY A CA 1
ATOM 879 C C . GLY A 1 109 ? 22.818 10.019 -19.278 1.00 48.88 109 GLY A C 1
ATOM 880 O O . GLY A 1 109 ? 22.350 9.935 -18.144 1.00 48.88 109 GLY A O 1
ATOM 881 N N . GLY A 1 110 ? 22.653 9.041 -20.180 1.00 50.94 110 GLY A N 1
ATOM 882 C CA . GLY A 1 110 ? 21.795 7.861 -19.975 1.00 50.94 110 GLY A CA 1
ATOM 883 C C . GLY A 1 110 ? 22.135 7.018 -18.737 1.00 50.94 110 GLY A C 1
ATOM 884 O O . GLY A 1 110 ? 21.242 6.461 -18.112 1.00 50.94 110 GLY A O 1
ATOM 885 N N . SER A 1 111 ? 23.399 6.985 -18.303 1.00 52.41 111 SER A N 1
ATOM 886 C CA . SER A 1 111 ? 23.818 6.209 -17.120 1.00 52.41 111 SER A CA 1
ATOM 887 C C . SER A 1 111 ? 23.254 6.760 -15.796 1.00 52.41 111 SER A C 1
ATOM 889 O O . SER A 1 111 ? 22.901 6.000 -14.889 1.00 52.41 111 SER A O 1
ATOM 891 N N . LEU A 1 112 ? 23.092 8.087 -15.694 1.00 52.22 112 LEU A N 1
ATOM 892 C CA . LEU A 1 112 ? 22.567 8.735 -14.488 1.00 52.22 112 LEU A CA 1
ATOM 893 C C . LEU A 1 112 ? 21.083 8.416 -14.295 1.00 52.22 112 LEU A C 1
ATOM 895 O O . LEU A 1 112 ? 20.676 8.097 -13.183 1.00 52.22 112 LEU A O 1
ATOM 899 N N . VAL A 1 113 ? 20.284 8.409 -15.365 1.00 56.72 113 VAL A N 1
ATOM 900 C CA . VAL A 1 113 ? 18.858 8.075 -15.240 1.00 56.72 113 VAL A CA 1
ATOM 901 C C . VAL A 1 113 ? 18.648 6.590 -14.963 1.00 56.72 113 VAL A C 1
ATOM 903 O O . VAL A 1 113 ? 17.780 6.266 -14.173 1.00 56.72 113 VAL A O 1
ATOM 906 N N . TYR A 1 114 ? 19.473 5.674 -15.475 1.00 55.69 114 TYR A N 1
ATOM 907 C CA . TYR A 1 114 ? 19.374 4.262 -15.070 1.00 55.69 114 TYR A CA 1
ATOM 908 C C . TYR A 1 114 ? 19.748 4.032 -13.592 1.00 55.69 114 TYR A C 1
ATOM 910 O O . TYR A 1 114 ? 19.144 3.188 -12.932 1.00 55.69 114 TYR A O 1
ATOM 918 N N . THR A 1 115 ? 20.685 4.814 -13.045 1.00 57.56 115 THR A N 1
ATOM 919 C CA . THR A 1 115 ? 21.114 4.710 -11.635 1.00 57.56 115 THR A CA 1
ATOM 920 C C . THR A 1 115 ? 20.132 5.406 -10.665 1.00 57.56 115 THR A C 1
ATOM 922 O O . THR A 1 115 ? 19.913 4.941 -9.544 1.00 57.56 115 THR A O 1
ATOM 925 N N . PHE A 1 116 ? 19.469 6.484 -11.100 1.00 59.38 116 PHE A N 1
ATOM 926 C CA . PHE A 1 116 ? 18.494 7.262 -10.314 1.00 59.38 116 PHE A CA 1
ATOM 927 C C . PHE A 1 116 ? 17.012 7.007 -10.690 1.00 59.38 116 PHE A C 1
ATOM 929 O O . PHE A 1 116 ? 16.125 7.684 -10.181 1.00 59.38 116 PHE A O 1
ATOM 936 N N . GLY A 1 117 ? 16.712 6.064 -11.589 1.00 62.88 117 GLY A N 1
ATOM 937 C CA . GLY A 1 117 ? 15.496 6.131 -12.424 1.00 62.88 117 GLY A CA 1
ATOM 938 C C . GLY A 1 117 ? 14.210 5.499 -11.914 1.00 62.88 117 GLY A C 1
ATOM 939 O O . GLY A 1 117 ? 13.182 5.636 -12.569 1.00 62.88 117 GLY A O 1
ATOM 940 N N . GLY A 1 118 ? 14.214 4.792 -10.786 1.00 67.50 118 GLY A N 1
ATOM 941 C CA . GLY A 1 118 ? 12.991 4.111 -10.352 1.00 67.50 118 GLY A CA 1
ATOM 942 C C . GLY A 1 118 ? 12.997 3.740 -8.888 1.00 67.50 118 GLY A C 1
ATOM 943 O O . GLY A 1 118 ? 12.444 4.458 -8.063 1.00 67.50 118 GLY A O 1
ATOM 944 N N . THR A 1 119 ? 13.641 2.628 -8.545 1.00 73.19 119 THR A N 1
ATOM 945 C CA . THR A 1 119 ? 13.637 2.110 -7.171 1.00 73.19 119 THR A CA 1
ATOM 946 C C . THR A 1 119 ? 14.351 3.055 -6.205 1.00 73.19 119 THR A C 1
ATOM 948 O O . THR A 1 119 ? 13.839 3.318 -5.124 1.00 73.19 119 THR A O 1
ATOM 951 N N . SER A 1 120 ? 15.489 3.633 -6.609 1.00 79.12 120 SER A N 1
ATOM 952 C CA . SER A 1 120 ? 16.222 4.629 -5.813 1.00 79.12 120 SER A CA 1
ATOM 953 C C . SER A 1 120 ? 15.402 5.901 -5.571 1.00 79.12 120 SER A C 1
ATOM 955 O O . SER A 1 120 ? 15.388 6.409 -4.452 1.00 79.12 120 SER A O 1
ATOM 957 N N . LEU A 1 121 ? 14.656 6.372 -6.576 1.00 78.19 121 LEU A N 1
ATOM 958 C CA . LEU A 1 121 ? 13.766 7.529 -6.456 1.00 78.19 121 LEU A CA 1
ATOM 959 C C . LEU A 1 121 ? 12.555 7.235 -5.553 1.00 78.19 121 LEU A C 1
ATOM 961 O O . LEU A 1 121 ? 12.236 8.032 -4.674 1.00 78.19 121 LEU A O 1
ATOM 965 N N . LEU A 1 122 ? 11.909 6.075 -5.725 1.00 77.12 122 LEU A N 1
ATOM 966 C CA . LEU A 1 122 ? 10.785 5.638 -4.887 1.00 77.12 122 LEU A CA 1
ATOM 967 C C . LEU A 1 122 ? 11.197 5.496 -3.416 1.00 77.12 122 LEU A C 1
ATOM 969 O O . LEU A 1 122 ? 10.479 5.965 -2.534 1.00 77.12 122 LEU A O 1
ATOM 973 N N . ILE A 1 123 ? 12.367 4.905 -3.153 1.00 85.31 123 ILE A N 1
ATOM 974 C CA . ILE A 1 123 ? 12.922 4.790 -1.798 1.00 85.31 123 ILE A CA 1
ATOM 975 C C . ILE A 1 123 ? 13.239 6.178 -1.235 1.00 85.31 123 ILE A C 1
ATOM 977 O O . ILE A 1 123 ? 12.874 6.462 -0.099 1.00 85.31 123 ILE A O 1
ATOM 981 N N . MET A 1 124 ? 13.870 7.062 -2.016 1.00 86.38 124 MET A N 1
ATOM 982 C CA . MET A 1 124 ? 14.212 8.418 -1.571 1.00 86.38 124 MET A CA 1
ATOM 983 C C . MET A 1 124 ? 12.969 9.208 -1.150 1.00 86.38 124 MET A C 1
ATOM 985 O O . MET A 1 124 ? 12.962 9.801 -0.073 1.00 86.38 124 MET A O 1
ATOM 989 N N . VAL A 1 125 ? 11.914 9.199 -1.968 1.00 85.81 125 VAL A N 1
ATOM 990 C CA . VAL A 1 125 ? 10.654 9.884 -1.642 1.00 85.81 125 VAL A CA 1
ATOM 991 C C . VAL A 1 125 ? 9.977 9.231 -0.435 1.00 85.81 125 VAL A C 1
ATOM 993 O O . VAL A 1 125 ? 9.494 9.943 0.444 1.00 85.81 125 VAL A O 1
ATOM 996 N N . GLY A 1 126 ? 9.984 7.895 -0.354 1.00 86.75 126 GLY A N 1
ATOM 997 C CA . GLY A 1 126 ? 9.445 7.154 0.788 1.00 86.75 126 GLY A CA 1
ATOM 998 C C . GLY A 1 126 ? 10.114 7.545 2.105 1.00 86.75 126 GLY A C 1
ATOM 999 O O . GLY A 1 126 ? 9.430 7.953 3.043 1.00 86.75 126 GLY A O 1
ATOM 1000 N N . VAL A 1 127 ? 11.449 7.518 2.141 1.00 94.12 127 VAL A N 1
ATOM 1001 C CA . VAL A 1 127 ? 12.235 7.928 3.312 1.00 94.12 127 VAL A CA 1
ATOM 1002 C C . VAL A 1 127 ? 12.014 9.408 3.618 1.00 94.12 127 VAL A C 1
ATOM 1004 O O . VAL A 1 127 ? 11.788 9.748 4.770 1.00 94.12 127 VAL A O 1
ATOM 1007 N N . ALA A 1 128 ? 12.010 10.297 2.620 1.00 92.25 128 ALA A N 1
ATOM 1008 C CA . ALA A 1 128 ? 11.791 11.728 2.846 1.00 92.25 128 ALA A CA 1
ATOM 1009 C C . ALA A 1 128 ? 10.437 12.019 3.522 1.00 92.25 128 ALA A C 1
ATOM 1011 O O . ALA A 1 128 ? 10.379 12.816 4.460 1.00 92.25 128 ALA A O 1
ATOM 1012 N N . LEU A 1 129 ? 9.363 11.350 3.089 1.00 92.81 129 LEU A N 1
ATOM 1013 C CA . LEU A 1 129 ? 8.040 11.467 3.710 1.00 92.81 129 LEU A CA 1
ATOM 1014 C C . LEU A 1 129 ? 8.011 10.899 5.134 1.00 92.81 129 LEU A C 1
ATOM 1016 O O . LEU A 1 129 ? 7.346 11.465 6.002 1.00 92.81 129 LEU A O 1
ATOM 1020 N N . GLU A 1 130 ? 8.715 9.798 5.387 1.00 93.94 130 GLU A N 1
ATOM 1021 C CA . GLU A 1 130 ? 8.822 9.214 6.725 1.00 93.94 130 GLU A CA 1
ATOM 1022 C C . GLU A 1 130 ? 9.583 10.139 7.683 1.00 93.94 130 GLU A C 1
ATOM 1024 O O . GLU A 1 130 ? 9.105 10.408 8.788 1.00 93.94 130 GLU A O 1
ATOM 1029 N N . THR A 1 131 ? 10.683 10.743 7.223 1.00 93.56 131 THR A N 1
ATOM 1030 C CA . THR A 1 131 ? 11.432 11.748 7.988 1.00 93.56 131 THR A CA 1
ATOM 1031 C C . THR A 1 131 ? 10.568 12.970 8.305 1.00 93.56 131 THR A C 1
ATOM 1033 O O . THR A 1 131 ? 10.585 13.454 9.436 1.00 93.56 131 THR A O 1
ATOM 1036 N N . LEU A 1 132 ? 9.771 13.458 7.344 1.00 94.56 132 LEU A N 1
ATOM 1037 C CA . LEU A 1 132 ? 8.854 14.582 7.571 1.00 94.56 132 LEU A CA 1
ATOM 1038 C C . LEU A 1 132 ? 7.814 14.260 8.649 1.00 94.56 132 LEU A C 1
ATOM 1040 O O . LEU A 1 132 ? 7.646 15.043 9.583 1.00 94.56 132 LEU A O 1
ATOM 1044 N N . LYS A 1 133 ? 7.181 13.085 8.582 1.00 90.88 133 LYS A N 1
ATOM 1045 C CA . LYS A 1 133 ? 6.229 12.637 9.613 1.00 90.88 133 LYS A CA 1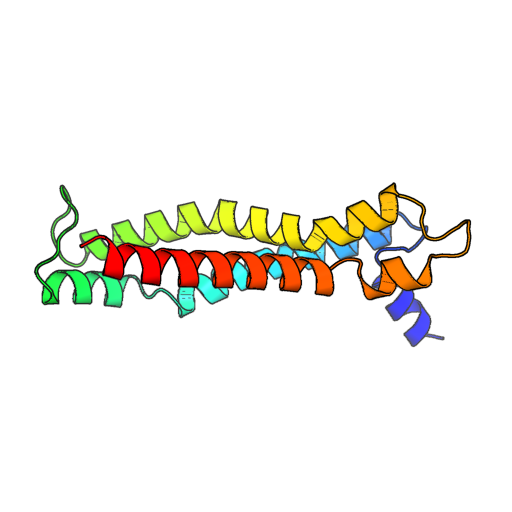
ATOM 1046 C C . LYS A 1 133 ? 6.883 12.514 10.987 1.00 90.88 133 LYS A C 1
ATOM 1048 O O . LYS A 1 133 ? 6.268 12.862 11.994 1.00 90.88 133 LYS A O 1
ATOM 1053 N N . GLN A 1 134 ? 8.126 12.035 11.046 1.00 90.75 134 GLN A N 1
ATOM 1054 C CA . GLN A 1 134 ? 8.865 11.926 12.301 1.00 90.75 134 GLN A CA 1
ATOM 1055 C C . GLN A 1 134 ? 9.146 13.306 12.916 1.00 90.75 134 GLN A C 1
ATOM 1057 O O . GLN A 1 134 ? 8.999 13.477 14.128 1.00 90.75 134 GLN A O 1
ATOM 1062 N N . ILE A 1 135 ? 9.480 14.303 12.089 1.00 91.94 135 ILE A N 1
ATOM 1063 C CA . ILE A 1 135 ? 9.656 15.699 12.521 1.00 91.94 135 ILE A CA 1
ATOM 1064 C C . ILE A 1 135 ? 8.324 16.291 13.003 1.00 91.94 135 ILE A C 1
ATOM 1066 O O . ILE A 1 135 ? 8.275 16.886 14.080 1.00 91.94 135 ILE A O 1
ATOM 1070 N N . GLU A 1 136 ? 7.232 16.097 12.258 1.00 89.25 136 GLU A N 1
ATOM 1071 C CA . GLU A 1 136 ? 5.893 16.555 12.657 1.00 89.25 136 GLU A CA 1
ATOM 1072 C C . GLU A 1 136 ? 5.454 15.946 13.994 1.00 89.25 136 GLU A C 1
ATOM 1074 O O . GLU A 1 136 ? 4.981 16.666 14.873 1.00 89.25 136 GLU A O 1
ATOM 1079 N N . SER A 1 137 ? 5.680 14.644 14.198 1.00 88.56 137 SER A N 1
ATOM 1080 C CA . SER A 1 137 ? 5.379 13.965 15.464 1.00 88.56 137 SER A CA 1
ATOM 1081 C C . SER A 1 137 ? 6.129 14.583 16.648 1.00 88.56 137 SER A C 1
ATOM 1083 O O . SER A 1 137 ? 5.561 14.698 17.734 1.00 88.56 137 SER A O 1
ATOM 1085 N N . GLN A 1 138 ? 7.391 14.984 16.470 1.00 86.81 138 GLN A N 1
ATOM 1086 C CA . GLN A 1 138 ? 8.158 15.660 17.523 1.00 86.81 138 GLN A CA 1
ATOM 1087 C C . GLN A 1 138 ? 7.677 17.100 17.759 1.00 86.81 138 GLN A C 1
ATOM 1089 O O . GLN A 1 138 ? 7.657 17.559 18.902 1.00 86.81 138 GLN A O 1
ATOM 1094 N N . LEU A 1 139 ? 7.247 17.808 16.709 1.00 86.56 139 LEU A N 1
ATOM 1095 C CA . LEU A 1 139 ? 6.680 19.156 16.824 1.00 86.56 139 LEU A CA 1
ATOM 1096 C C . LEU A 1 139 ? 5.337 19.160 17.558 1.00 86.56 139 LEU A C 1
ATOM 1098 O O . LEU A 1 139 ? 5.101 20.049 18.373 1.00 86.56 139 LEU A O 1
ATOM 1102 N N . LEU A 1 140 ? 4.487 18.157 17.328 1.00 82.56 140 LEU A N 1
ATOM 1103 C CA . LEU A 1 140 ? 3.224 18.001 18.052 1.00 82.56 140 LEU A CA 1
ATOM 1104 C C . LEU A 1 140 ? 3.448 17.769 19.552 1.00 82.56 140 LEU A C 1
ATOM 1106 O O . LEU A 1 140 ? 2.714 18.334 20.352 1.00 82.56 140 LEU A O 1
ATOM 1110 N N . MET A 1 141 ? 4.493 17.033 19.951 1.00 76.38 141 MET A N 1
ATOM 1111 C CA . MET A 1 141 ? 4.851 16.883 21.372 1.00 76.38 141 MET A CA 1
ATOM 1112 C C . MET A 1 141 ? 5.360 18.182 22.014 1.00 76.38 141 MET A C 1
ATOM 1114 O O . MET A 1 141 ? 5.285 18.319 23.231 1.00 76.38 141 MET A O 1
ATOM 1118 N N . ARG A 1 142 ? 5.882 19.128 21.220 1.00 63.22 142 ARG A N 1
ATOM 1119 C CA . ARG A 1 142 ? 6.340 20.441 21.707 1.00 63.22 142 ARG A CA 1
ATOM 1120 C C . ARG A 1 142 ? 5.236 21.505 21.713 1.00 63.22 142 ARG A C 1
ATOM 1122 O O . ARG A 1 142 ? 5.380 22.500 22.409 1.00 63.22 142 ARG A O 1
ATOM 1129 N N . ASN A 1 143 ? 4.183 21.312 20.919 1.00 55.50 143 ASN A N 1
ATOM 1130 C CA . ASN A 1 143 ? 3.009 22.190 20.842 1.00 55.50 143 ASN A CA 1
ATOM 1131 C C . ASN A 1 143 ? 1.830 21.693 21.703 1.00 55.50 143 ASN A C 1
ATOM 1133 O O . ASN A 1 143 ? 0.697 22.123 21.483 1.00 55.50 143 ASN A O 1
ATOM 1137 N N . TYR A 1 144 ? 2.098 20.805 22.662 1.00 49.12 144 TYR A N 1
ATOM 1138 C CA . TYR A 1 144 ? 1.228 20.590 23.817 1.00 49.12 144 TYR A CA 1
ATOM 1139 C C . TYR A 1 144 ? 1.602 21.537 24.957 1.00 49.12 144 TYR A C 1
ATOM 1141 O O . TYR A 1 144 ? 2.817 21.764 25.155 1.00 49.12 144 TYR A O 1
#

Secondary structure (DSSP, 8-state):
-HHHHHHHHT-TT-S-HHHHHHHHHHHHHHHHHHHHHHHHHH--HHHHHHHHHHTT---TTS-TTHHHHHHHHHHHHHHHHHHHHHHHHHHHHHHHHHHHTTTTTSSS-HHHHHHHSSHHHHHHHHHHHHHHHHHHHHHHHH--

Radius of gyration: 22.16 Å; chains: 1; bounding box: 49×43×55 Å